Protein AF-A0A150KHI7-F1 (afdb_monomer_lite)

Secondary structure (DSSP, 8-state):
--EEEEEEEEEEEBTBTTSPEEEEEEEEEEE-SS-EEEEEEEE-HHHHHHHTT-HHHHHHHHHHHHHHHHHHHHHSS---

Structure (mmCIF, N/CA/C/O backbone):
data_AF-A0A150KHI7-F1
#
_entry.id   AF-A0A150KHI7-F1
#
loop_
_atom_site.group_PDB
_atom_site.id
_atom_site.type_symbol
_atom_site.label_atom_id
_atom_site.label_alt_id
_atom_site.label_comp_id
_atom_site.label_asym_id
_atom_site.label_entity_id
_atom_site.label_seq_id
_atom_site.pdbx_PDB_ins_code
_atom_site.Cartn_x
_atom_site.Cartn_y
_atom_site.Cartn_z
_atom_site.occupancy
_atom_site.B_iso_or_equiv
_atom_site.auth_seq_id
_atom_site.auth_comp_id
_atom_site.auth_asym_id
_atom_site.auth_atom_id
_atom_site.pdbx_PDB_model_num
ATOM 1 N N . MET A 1 1 ? -12.464 -6.818 14.517 1.00 60.50 1 MET A N 1
ATOM 2 C CA . MET A 1 1 ? -11.230 -6.819 13.702 1.00 60.50 1 MET A CA 1
ATOM 3 C C . MET A 1 1 ? -11.514 -5.994 12.457 1.00 60.50 1 MET A C 1
ATOM 5 O O . MET A 1 1 ? -12.559 -6.207 11.855 1.00 60.50 1 MET A O 1
ATOM 9 N N . MET A 1 2 ? -10.682 -5.000 12.143 1.00 70.31 2 MET A N 1
ATOM 10 C CA . MET A 1 2 ? -10.912 -4.112 10.999 1.00 70.31 2 MET A CA 1
ATOM 11 C C . MET A 1 2 ? -10.586 -4.862 9.702 1.00 70.31 2 MET A C 1
ATOM 13 O O . MET A 1 2 ? -9.436 -5.254 9.497 1.00 70.31 2 MET A O 1
ATOM 17 N N . LYS A 1 3 ? -11.592 -5.109 8.856 1.00 81.12 3 LYS A N 1
ATOM 18 C CA . LYS A 1 3 ? -11.387 -5.744 7.552 1.00 81.12 3 LYS A CA 1
ATOM 19 C C . LYS A 1 3 ? -11.102 -4.661 6.521 1.00 81.12 3 LYS A C 1
ATOM 21 O O . LYS A 1 3 ? -12.005 -3.912 6.161 1.00 81.12 3 LYS A O 1
ATOM 26 N N . ILE A 1 4 ? -9.857 -4.604 6.065 1.00 85.56 4 ILE A N 1
ATOM 27 C CA . ILE A 1 4 ? -9.420 -3.720 4.988 1.00 85.56 4 ILE A CA 1
ATOM 28 C C . ILE A 1 4 ? -9.504 -4.477 3.671 1.00 85.56 4 ILE A C 1
ATOM 30 O O . ILE A 1 4 ? -9.081 -5.622 3.586 1.00 85.56 4 ILE A O 1
ATOM 34 N N . VAL A 1 5 ? -10.053 -3.829 2.652 1.00 86.38 5 VAL A N 1
ATOM 35 C CA . VAL A 1 5 ? -10.065 -4.317 1.277 1.00 86.38 5 VAL A CA 1
ATOM 36 C C . VAL A 1 5 ? -9.442 -3.240 0.407 1.00 86.38 5 VAL A C 1
ATOM 38 O O . VAL A 1 5 ? -9.958 -2.125 0.349 1.00 86.38 5 VAL A O 1
ATOM 41 N N . ILE A 1 6 ? -8.341 -3.566 -0.266 1.00 86.31 6 ILE A N 1
ATOM 42 C CA . ILE A 1 6 ? -7.719 -2.666 -1.242 1.00 86.31 6 ILE A CA 1
ATOM 43 C C . ILE A 1 6 ? -8.549 -2.712 -2.521 1.00 86.31 6 ILE A C 1
ATOM 45 O O . ILE A 1 6 ? -8.780 -3.779 -3.084 1.00 86.31 6 ILE A O 1
ATOM 49 N N . THR A 1 7 ? -9.023 -1.553 -2.960 1.00 88.75 7 THR A N 1
ATOM 50 C CA . THR A 1 7 ? -9.899 -1.421 -4.130 1.00 88.75 7 THR A CA 1
ATOM 51 C C . THR A 1 7 ? -9.144 -0.973 -5.370 1.00 88.75 7 THR A C 1
ATOM 53 O O . THR A 1 7 ? -9.557 -1.287 -6.484 1.00 88.75 7 THR A O 1
ATOM 56 N N . SER A 1 8 ? -8.052 -0.227 -5.202 1.00 88.88 8 SER A N 1
ATOM 57 C CA . SER A 1 8 ? -7.221 0.265 -6.301 1.00 88.88 8 SER A CA 1
ATOM 58 C C . SER A 1 8 ? -5.838 0.678 -5.813 1.00 88.88 8 SER A C 1
ATOM 60 O O . SER A 1 8 ? -5.642 1.013 -4.646 1.00 88.88 8 SER A O 1
ATOM 62 N N . ILE A 1 9 ? -4.881 0.671 -6.736 1.00 90.19 9 ILE A N 1
ATOM 63 C CA . ILE A 1 9 ? -3.493 1.074 -6.511 1.00 90.19 9 ILE A CA 1
ATOM 64 C C . ILE A 1 9 ? -3.149 2.102 -7.586 1.00 90.19 9 ILE A C 1
ATOM 66 O O . ILE A 1 9 ? -3.323 1.827 -8.772 1.00 90.19 9 ILE A O 1
ATOM 70 N N . ASN A 1 10 ? -2.687 3.281 -7.181 1.00 90.19 10 ASN A N 1
ATOM 71 C CA . ASN A 1 10 ? -2.252 4.335 -8.091 1.00 90.19 10 ASN A CA 1
ATOM 72 C C . ASN A 1 10 ? -0.787 4.677 -7.810 1.00 90.19 10 ASN A C 1
ATOM 74 O O . ASN A 1 10 ? -0.415 4.924 -6.667 1.00 90.19 10 ASN A O 1
ATOM 78 N N . PHE A 1 11 ? 0.040 4.664 -8.848 1.00 89.19 11 PHE A N 1
ATOM 79 C CA . PHE A 1 11 ? 1.454 5.000 -8.756 1.00 89.19 11 PHE A CA 1
ATOM 80 C C . PHE A 1 11 ? 1.631 6.476 -9.111 1.00 89.19 11 PHE A C 1
ATOM 82 O O . PHE A 1 11 ? 1.251 6.905 -10.201 1.00 89.19 11 PHE A O 1
ATOM 89 N N . ASN A 1 12 ? 2.211 7.249 -8.199 1.00 87.56 12 ASN A N 1
ATOM 90 C CA . ASN A 1 12 ? 2.521 8.653 -8.432 1.00 87.56 12 ASN A CA 1
ATOM 91 C C . ASN A 1 12 ? 3.903 8.742 -9.068 1.00 87.56 12 ASN A C 1
ATOM 93 O O . ASN A 1 12 ? 4.864 8.241 -8.494 1.00 87.56 12 ASN A O 1
ATOM 97 N N . TYR A 1 13 ? 4.022 9.396 -10.220 1.00 85.88 13 TYR A N 1
ATOM 98 C CA . TYR A 1 13 ? 5.282 9.509 -10.954 1.00 85.88 13 TYR A CA 1
ATOM 99 C C . TYR A 1 13 ? 5.790 10.948 -10.970 1.00 85.88 13 TYR A C 1
ATOM 101 O O . TYR A 1 13 ? 5.018 11.873 -11.224 1.00 85.88 13 TYR A O 1
ATOM 109 N N . LYS A 1 14 ? 7.099 11.147 -10.756 1.00 73.38 14 LYS A N 1
ATOM 110 C CA . LYS A 1 14 ? 7.702 12.493 -10.699 1.00 73.38 14 LYS A CA 1
ATOM 111 C C . LYS A 1 14 ? 7.616 13.246 -12.030 1.00 73.38 14 LYS A C 1
ATOM 113 O O . LYS A 1 14 ? 7.453 14.458 -12.024 1.00 73.38 14 LYS A O 1
ATOM 118 N N . ASN A 1 15 ? 7.739 12.519 -13.145 1.00 78.56 15 ASN A N 1
ATOM 119 C CA . ASN A 1 15 ? 7.888 13.061 -14.501 1.00 78.56 15 ASN A CA 1
ATOM 120 C C . ASN A 1 15 ? 7.027 12.297 -15.532 1.00 78.56 15 ASN A C 1
ATOM 122 O O . ASN A 1 15 ? 7.463 12.055 -16.655 1.00 78.56 15 ASN A O 1
ATOM 126 N N . GLY A 1 16 ? 5.811 11.891 -15.158 1.00 69.81 16 GLY A N 1
ATOM 127 C CA . GLY A 1 16 ? 4.974 11.037 -16.011 1.00 69.81 16 GLY A CA 1
ATOM 128 C C . GLY A 1 16 ? 5.423 9.570 -16.016 1.00 69.81 16 GLY A C 1
ATOM 129 O O . GLY A 1 16 ? 6.331 9.195 -15.281 1.00 69.81 16 GLY A O 1
ATOM 130 N N . TYR A 1 17 ? 4.755 8.736 -16.817 1.00 67.44 17 TYR A N 1
ATOM 131 C CA . TYR A 1 17 ? 4.864 7.268 -16.750 1.00 67.44 17 TYR A CA 1
ATOM 132 C C . TYR A 1 17 ? 6.271 6.714 -17.049 1.00 67.44 17 TYR A C 1
ATOM 134 O O . TYR A 1 17 ? 6.591 5.609 -16.624 1.00 67.44 17 TYR A O 1
ATOM 142 N N . ASP A 1 18 ? 7.113 7.485 -17.742 1.00 73.38 18 ASP A N 1
ATOM 143 C CA . ASP A 1 18 ? 8.496 7.110 -18.069 1.00 73.38 18 ASP A CA 1
ATOM 144 C C . ASP A 1 18 ? 9.493 7.345 -16.917 1.00 73.38 18 ASP A C 1
ATOM 146 O O . ASP A 1 18 ? 10.656 6.954 -17.013 1.00 73.38 18 ASP A O 1
ATOM 150 N N . GLY A 1 19 ? 9.074 8.016 -15.838 1.00 71.25 19 GLY A N 1
ATOM 151 C CA . GLY A 1 19 ? 9.902 8.241 -14.653 1.00 71.25 19 GLY A CA 1
ATOM 152 C C . GLY A 1 19 ? 9.717 7.169 -13.581 1.00 71.25 19 GLY A C 1
ATOM 153 O O . GLY A 1 19 ? 8.741 6.425 -13.588 1.00 71.25 19 GLY A O 1
ATOM 154 N N . ASP A 1 20 ? 10.614 7.137 -12.594 1.00 78.25 20 ASP A N 1
ATOM 155 C CA . ASP A 1 20 ? 10.377 6.351 -11.383 1.00 78.25 20 ASP A CA 1
ATOM 156 C C . ASP A 1 20 ? 9.137 6.881 -10.649 1.00 78.25 20 ASP A C 1
ATOM 158 O O . ASP A 1 20 ? 8.933 8.100 -10.511 1.00 78.25 20 ASP A O 1
ATOM 162 N N . TYR A 1 21 ? 8.302 5.962 -10.161 1.00 79.31 21 TYR A N 1
ATOM 163 C CA . TYR A 1 21 ? 7.240 6.337 -9.235 1.00 79.31 21 TYR A CA 1
ATOM 164 C C . TYR A 1 21 ? 7.879 6.867 -7.943 1.00 79.31 21 TYR A C 1
ATOM 166 O O . TYR A 1 21 ? 8.941 6.407 -7.541 1.00 79.31 21 TYR A O 1
ATOM 174 N N . THR A 1 22 ? 7.297 7.887 -7.320 1.00 85.44 22 THR A N 1
ATOM 175 C CA . THR A 1 22 ? 7.792 8.523 -6.085 1.00 85.44 22 THR A CA 1
ATOM 176 C C . THR A 1 22 ? 7.035 8.067 -4.852 1.00 85.44 22 THR A C 1
ATOM 178 O O . THR A 1 22 ? 7.573 8.105 -3.747 1.00 85.44 22 THR A O 1
ATOM 181 N N . SER A 1 23 ? 5.775 7.685 -5.041 1.00 87.62 23 SER A N 1
ATOM 182 C CA . SER A 1 23 ? 4.917 7.132 -4.004 1.00 87.62 23 SER A CA 1
ATOM 183 C C . SER A 1 23 ? 3.786 6.324 -4.629 1.00 87.62 23 SER A C 1
ATOM 185 O O . SER A 1 23 ? 3.545 6.378 -5.838 1.00 87.62 23 SER A O 1
ATOM 187 N N . VAL A 1 24 ? 3.098 5.547 -3.798 1.00 90.88 24 VAL A N 1
ATOM 188 C CA . VAL A 1 24 ? 1.955 4.733 -4.208 1.00 90.88 24 VAL A CA 1
ATOM 189 C C . VAL A 1 24 ? 0.761 5.070 -3.327 1.00 90.88 24 VAL A C 1
ATOM 191 O O . VAL A 1 24 ? 0.839 5.019 -2.103 1.00 90.88 24 VAL A O 1
ATOM 194 N N . ASN A 1 25 ? -0.361 5.391 -3.957 1.00 91.50 25 ASN A N 1
ATOM 195 C CA . ASN A 1 25 ? -1.643 5.603 -3.308 1.00 91.50 25 ASN A CA 1
ATOM 196 C C . ASN A 1 25 ? -2.437 4.293 -3.304 1.00 91.50 25 ASN A C 1
ATOM 198 O O . ASN A 1 25 ? -2.885 3.817 -4.350 1.00 91.50 25 ASN A O 1
ATOM 202 N N . LEU A 1 26 ? -2.617 3.710 -2.118 1.00 90.25 26 LEU A N 1
ATOM 203 C CA . LEU A 1 26 ? -3.436 2.516 -1.912 1.00 90.25 26 LEU A CA 1
ATOM 204 C C . LEU A 1 26 ? -4.839 2.941 -1.492 1.00 90.25 26 LEU A C 1
ATOM 206 O O . LEU A 1 26 ? -5.039 3.439 -0.382 1.00 90.25 26 LEU A O 1
ATOM 210 N N . TYR A 1 27 ? -5.809 2.734 -2.378 1.00 89.75 27 TYR A N 1
ATOM 211 C CA . TYR A 1 27 ? -7.217 2.975 -2.096 1.00 89.75 27 TYR A CA 1
ATOM 212 C C . TYR A 1 27 ? -7.796 1.778 -1.370 1.00 89.75 27 TYR A C 1
ATOM 214 O O . TYR A 1 27 ? -7.611 0.632 -1.786 1.00 89.75 27 TYR A O 1
ATOM 222 N N . PHE A 1 28 ? -8.517 2.045 -0.292 1.00 88.88 28 PHE A N 1
ATOM 223 C CA . PHE A 1 28 ? -9.069 1.002 0.544 1.00 88.88 28 PHE A CA 1
ATOM 224 C C . PHE A 1 28 ? -10.484 1.327 0.998 1.00 88.88 28 PHE A C 1
ATOM 226 O O . PHE A 1 28 ? -10.857 2.483 1.199 1.00 88.88 28 PHE A O 1
ATOM 233 N N . ASN A 1 29 ? -11.237 0.258 1.224 1.00 85.75 29 ASN A N 1
ATOM 234 C CA . ASN A 1 29 ? -12.485 0.269 1.960 1.00 85.75 29 ASN A CA 1
ATOM 235 C C . ASN A 1 29 ? -12.326 -0.602 3.201 1.00 85.75 29 ASN A C 1
ATOM 237 O O . ASN A 1 29 ? -11.931 -1.765 3.126 1.00 85.75 29 ASN A O 1
ATOM 241 N N . SER A 1 30 ? -12.648 -0.028 4.348 1.00 80.25 30 SER A N 1
ATOM 242 C CA . SER A 1 30 ? -12.761 -0.719 5.617 1.00 80.25 30 SER A CA 1
ATOM 243 C C . SER A 1 30 ? -14.227 -1.001 5.889 1.00 80.25 30 SER A C 1
ATOM 245 O O . SER A 1 30 ? -15.023 -0.068 6.019 1.00 80.25 30 SER A O 1
ATOM 247 N N . VAL A 1 31 ? -14.577 -2.282 5.970 1.00 67.88 31 VAL A N 1
ATOM 248 C CA . VAL A 1 31 ? -15.928 -2.726 6.326 1.00 67.88 31 VAL A CA 1
ATOM 249 C C . VAL A 1 31 ? -15.879 -3.215 7.767 1.00 67.88 31 VAL A C 1
ATOM 251 O O . VAL A 1 31 ? -15.443 -4.332 8.054 1.00 67.88 31 VAL A O 1
ATOM 254 N N . GLY A 1 32 ? -16.258 -2.336 8.691 1.00 63.06 32 GLY A N 1
ATOM 255 C CA . GLY A 1 32 ? -16.434 -2.653 10.104 1.00 63.06 32 GLY A CA 1
ATOM 256 C C . GLY A 1 32 ? -17.915 -2.739 10.465 1.00 63.06 32 GLY A C 1
ATOM 257 O O . GLY A 1 32 ? -18.750 -2.099 9.837 1.00 63.06 32 GLY A O 1
ATOM 258 N N . SER A 1 33 ? -18.247 -3.488 11.522 1.00 57.12 33 SER A N 1
ATOM 259 C CA . SER A 1 33 ? -19.632 -3.634 12.002 1.00 57.12 33 SER A CA 1
ATOM 260 C C . SER A 1 33 ? -20.285 -2.317 12.450 1.00 57.12 33 SER A C 1
ATOM 262 O O . SER A 1 33 ? -21.503 -2.268 12.580 1.00 57.12 33 SER A O 1
ATOM 264 N N . THR A 1 34 ? -19.493 -1.267 12.694 1.00 59.72 34 THR A N 1
ATOM 265 C CA . THR A 1 34 ? -19.966 0.004 13.273 1.00 59.72 34 THR A CA 1
ATOM 266 C C . THR A 1 34 ? -19.520 1.244 12.494 1.00 59.72 34 THR A C 1
ATOM 268 O O . THR A 1 34 ? -20.165 2.281 12.597 1.00 59.72 34 THR A O 1
ATOM 271 N N . PHE A 1 35 ? -18.447 1.154 11.700 1.00 63.25 35 PHE A N 1
ATOM 272 C CA . PHE A 1 35 ? -17.900 2.275 10.931 1.00 63.25 35 PHE A CA 1
ATOM 273 C C . PHE A 1 35 ? -17.389 1.778 9.578 1.00 63.25 35 PHE A C 1
ATOM 275 O O . PHE A 1 35 ? -16.602 0.831 9.520 1.00 63.25 35 PHE A O 1
ATOM 282 N N . ASN A 1 36 ? -17.832 2.436 8.506 1.00 69.81 36 ASN A N 1
ATOM 283 C CA . ASN A 1 36 ? -17.290 2.251 7.164 1.00 69.81 36 ASN A CA 1
ATOM 284 C C . ASN A 1 36 ? -16.319 3.397 6.887 1.00 69.81 36 ASN A C 1
ATOM 286 O O . ASN A 1 36 ? -16.715 4.560 6.936 1.00 69.81 36 ASN A O 1
ATOM 290 N N . ILE A 1 37 ? -15.056 3.070 6.622 1.00 79.44 37 ILE A N 1
ATOM 291 C CA . ILE A 1 37 ? -14.012 4.056 6.317 1.00 79.44 37 ILE A CA 1
ATOM 292 C C . ILE A 1 37 ? -13.509 3.760 4.913 1.00 79.44 37 ILE A C 1
ATOM 294 O O . ILE A 1 37 ? -13.055 2.652 4.648 1.00 79.44 37 ILE A O 1
ATOM 298 N N . SER A 1 38 ? -13.575 4.738 4.021 1.00 83.38 38 SER A N 1
ATOM 299 C CA . SER A 1 38 ? -13.055 4.636 2.658 1.00 83.38 38 SER A CA 1
ATOM 300 C C . SER A 1 38 ? -12.103 5.786 2.392 1.00 83.38 38 SER A C 1
ATOM 302 O O . SER A 1 38 ? -12.411 6.928 2.737 1.00 83.38 38 SER A O 1
ATOM 304 N N . GLY A 1 39 ? -10.969 5.508 1.763 1.00 86.00 39 GLY A N 1
ATOM 305 C CA . GLY A 1 39 ? -9.990 6.538 1.449 1.00 86.00 39 GLY A CA 1
ATOM 306 C C . GLY A 1 39 ? -8.780 5.982 0.724 1.00 86.00 39 GLY A C 1
ATOM 307 O O . GLY A 1 39 ? -8.799 4.858 0.223 1.00 86.00 39 GLY A O 1
ATOM 308 N N . PHE A 1 40 ? -7.721 6.780 0.684 1.00 88.69 40 PHE A N 1
ATOM 309 C CA . PHE A 1 40 ? -6.414 6.340 0.225 1.00 88.69 40 PHE A CA 1
ATOM 310 C C . PHE A 1 40 ? -5.367 6.610 1.298 1.00 88.69 40 PHE A C 1
ATOM 312 O O . PHE A 1 40 ? -5.516 7.521 2.113 1.00 88.69 40 PHE A O 1
ATOM 319 N N . ILE A 1 41 ? -4.312 5.806 1.291 1.00 88.88 41 ILE A N 1
ATOM 320 C CA . ILE A 1 41 ? -3.077 6.114 2.003 1.00 88.88 41 ILE A CA 1
ATOM 321 C C . ILE A 1 41 ? -1.943 6.241 0.999 1.00 88.88 41 ILE A C 1
ATOM 323 O O . ILE A 1 41 ? -1.855 5.458 0.053 1.00 88.88 41 ILE A O 1
ATOM 327 N N . GLU A 1 42 ? -1.065 7.206 1.225 1.00 90.50 42 GLU A N 1
ATOM 328 C CA . GLU A 1 42 ? 0.177 7.312 0.474 1.00 90.50 42 GLU A CA 1
ATOM 329 C C . GLU A 1 42 ? 1.268 6.502 1.185 1.00 90.50 42 GLU A C 1
ATOM 331 O O . GLU A 1 42 ? 1.483 6.632 2.397 1.00 90.50 42 GLU A O 1
ATOM 336 N N . VAL A 1 43 ? 1.948 5.636 0.441 1.00 89.00 43 VAL A N 1
ATOM 337 C CA . VAL A 1 43 ? 3.090 4.842 0.909 1.00 89.00 43 VAL A CA 1
ATOM 338 C C . VAL A 1 43 ? 4.311 5.138 0.056 1.00 89.00 43 VAL A C 1
ATOM 340 O O . VAL A 1 43 ? 4.194 5.478 -1.124 1.00 89.00 43 VAL A O 1
ATOM 343 N N . THR A 1 44 ? 5.491 5.025 0.656 1.00 90.31 44 THR A N 1
ATOM 344 C CA . THR A 1 44 ? 6.743 5.166 -0.089 1.00 90.31 44 THR A CA 1
ATOM 345 C C . THR A 1 44 ? 6.981 3.944 -0.971 1.00 90.31 44 THR A C 1
ATOM 347 O O . THR A 1 44 ? 6.363 2.887 -0.803 1.00 90.31 44 THR A O 1
ATOM 350 N N . ASN A 1 45 ? 7.921 4.069 -1.904 1.00 87.31 45 ASN A N 1
ATOM 351 C CA . ASN A 1 45 ? 8.293 2.964 -2.779 1.00 87.31 45 ASN A CA 1
ATOM 352 C C . ASN A 1 45 ? 8.813 1.756 -2.004 1.00 87.31 45 ASN A C 1
ATOM 354 O O . ASN A 1 45 ? 8.437 0.637 -2.324 1.00 87.31 45 ASN A O 1
ATOM 358 N N . ASP A 1 46 ? 9.633 1.973 -0.975 1.00 89.00 46 ASP A N 1
ATOM 359 C CA . ASP A 1 46 ? 10.196 0.890 -0.165 1.00 89.00 46 ASP A CA 1
ATOM 360 C C . ASP A 1 46 ? 9.116 0.162 0.645 1.00 89.00 46 ASP A C 1
ATOM 362 O O . ASP A 1 46 ? 9.120 -1.070 0.732 1.00 89.00 46 ASP A O 1
ATOM 366 N N . GLU A 1 47 ? 8.159 0.915 1.203 1.00 89.06 47 GLU A N 1
ATOM 367 C CA . GLU A 1 47 ? 6.996 0.357 1.899 1.00 89.06 47 GLU A CA 1
ATOM 368 C C . GLU A 1 47 ? 6.160 -0.505 0.948 1.00 89.06 47 GLU A C 1
ATOM 370 O O . GLU A 1 47 ? 5.792 -1.633 1.289 1.00 89.06 47 GLU A O 1
ATOM 375 N N . TYR A 1 48 ? 5.899 0.006 -0.260 1.00 89.56 48 TYR A N 1
ATOM 376 C CA . TYR A 1 48 ? 5.150 -0.723 -1.273 1.00 89.56 48 TYR A CA 1
ATOM 377 C C . TYR A 1 48 ? 5.916 -1.951 -1.765 1.00 89.56 48 TYR A C 1
ATOM 379 O O . TYR A 1 48 ? 5.367 -3.043 -1.734 1.00 89.56 48 TYR A O 1
ATOM 387 N N . ALA A 1 49 ? 7.184 -1.823 -2.156 1.00 89.38 49 ALA A N 1
ATOM 388 C CA . ALA A 1 49 ? 8.000 -2.913 -2.692 1.00 89.38 49 ALA A CA 1
ATOM 389 C C . ALA A 1 49 ? 8.175 -4.071 -1.695 1.00 89.38 49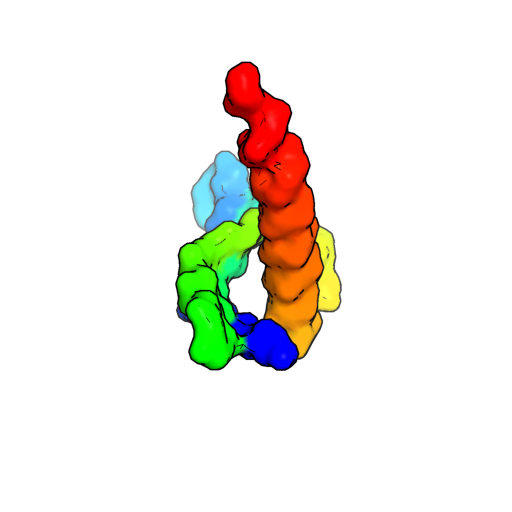 ALA A C 1
ATOM 391 O O . ALA A 1 49 ? 8.175 -5.233 -2.093 1.00 89.38 49 ALA A O 1
ATOM 392 N N . SER A 1 50 ? 8.254 -3.769 -0.395 1.00 89.31 50 SER A N 1
ATOM 393 C CA . SER A 1 50 ? 8.360 -4.780 0.669 1.00 89.31 50 SER A CA 1
ATOM 394 C C . SER A 1 50 ? 7.067 -5.584 0.884 1.00 89.31 50 SER A C 1
ATOM 396 O O . SER A 1 50 ? 7.101 -6.686 1.444 1.00 89.31 50 SER A O 1
ATOM 398 N N . ALA A 1 51 ? 5.924 -5.032 0.467 1.00 89.31 51 ALA A N 1
ATOM 399 C CA . ALA A 1 51 ? 4.601 -5.645 0.575 1.00 89.31 51 ALA A CA 1
ATOM 400 C C . ALA A 1 51 ? 4.037 -6.115 -0.781 1.00 89.31 51 ALA A C 1
ATOM 402 O O . ALA A 1 51 ? 3.123 -6.937 -0.818 1.00 89.31 51 ALA A O 1
ATOM 403 N N . ALA A 1 52 ? 4.572 -5.608 -1.892 1.00 83.12 52 ALA A N 1
ATOM 404 C CA . ALA A 1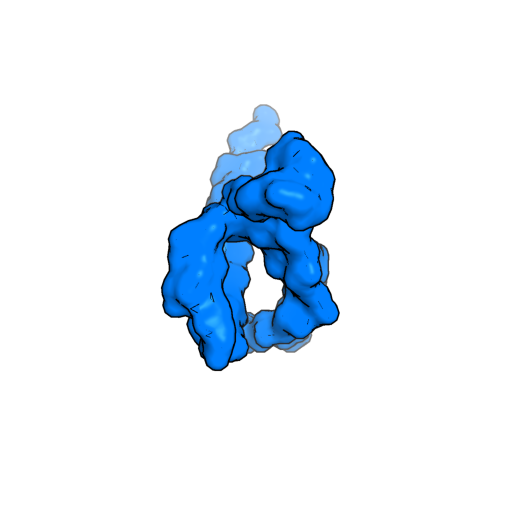 52 ? 4.113 -5.884 -3.243 1.00 83.12 52 ALA A CA 1
ATOM 405 C C . ALA A 1 52 ? 4.186 -7.387 -3.539 1.00 83.12 52 ALA A C 1
ATOM 407 O O . ALA A 1 52 ? 5.187 -8.049 -3.270 1.00 83.12 52 ALA A O 1
ATOM 408 N N . GLY A 1 53 ? 3.098 -7.930 -4.087 1.00 83.88 53 GLY A N 1
ATOM 409 C CA . GLY A 1 53 ? 2.949 -9.368 -4.331 1.00 83.88 53 GLY A CA 1
ATOM 410 C C . GLY A 1 53 ? 2.352 -10.161 -3.164 1.00 83.88 53 GLY A C 1
ATOM 411 O O . GLY A 1 53 ? 2.038 -11.333 -3.348 1.00 83.88 53 GLY A O 1
ATOM 412 N N . ASP A 1 54 ? 2.126 -9.537 -2.002 1.00 89.25 54 ASP A N 1
ATOM 413 C CA . ASP A 1 54 ? 1.440 -10.149 -0.861 1.00 89.25 54 ASP A CA 1
ATOM 414 C C . ASP A 1 54 ? 0.292 -9.252 -0.381 1.00 89.25 54 ASP A C 1
ATOM 416 O O . ASP A 1 54 ? 0.480 -8.234 0.292 1.00 89.25 54 ASP A O 1
ATOM 420 N N . THR A 1 55 ? -0.933 -9.648 -0.725 1.00 84.06 55 THR A N 1
ATOM 421 C CA . THR A 1 55 ? -2.145 -8.902 -0.369 1.00 84.06 55 THR A CA 1
ATOM 422 C C . THR A 1 55 ? -2.287 -8.722 1.142 1.00 84.06 55 THR A C 1
ATOM 424 O O . THR A 1 55 ? -2.696 -7.650 1.579 1.00 84.06 55 THR A O 1
ATOM 427 N N . SER A 1 56 ? -1.879 -9.706 1.951 1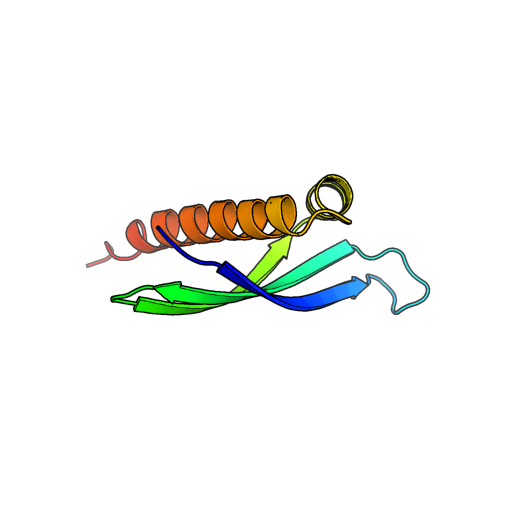.00 88.88 56 SER A N 1
ATOM 428 C CA . SER A 1 56 ? -1.986 -9.614 3.414 1.00 88.88 56 SER A CA 1
ATOM 429 C C . SER A 1 56 ? -1.059 -8.532 3.966 1.00 88.88 56 SER A C 1
ATOM 431 O O . SER A 1 56 ? -1.444 -7.765 4.849 1.00 88.88 56 SER A O 1
ATOM 433 N N . LYS A 1 57 ? 0.155 -8.420 3.413 1.00 90.19 57 LYS A N 1
ATOM 434 C CA . LYS A 1 57 ? 1.110 -7.372 3.801 1.00 90.19 57 LYS A CA 1
ATOM 435 C C . LYS A 1 57 ? 0.652 -5.987 3.367 1.00 90.19 57 LYS A C 1
ATOM 437 O O . LYS A 1 57 ? 0.834 -5.034 4.121 1.00 90.19 57 LYS A O 1
ATOM 442 N N . LEU A 1 58 ? 0.050 -5.870 2.183 1.00 88.31 58 LEU A N 1
ATOM 443 C CA . LEU A 1 58 ? -0.523 -4.606 1.723 1.00 88.31 58 LEU A CA 1
ATOM 444 C C . LEU A 1 58 ? -1.697 -4.173 2.613 1.00 88.31 58 LEU A C 1
ATOM 446 O O . LEU A 1 58 ? -1.767 -3.012 3.010 1.00 88.31 58 LEU A O 1
ATOM 450 N N . GLU A 1 59 ? -2.584 -5.096 2.991 1.00 89.06 59 GLU A N 1
ATOM 451 C CA . GLU A 1 59 ? -3.663 -4.811 3.944 1.00 89.06 59 GLU A CA 1
ATOM 452 C C . GLU A 1 59 ? -3.124 -4.360 5.307 1.00 89.06 59 GLU A C 1
ATOM 454 O O . GLU A 1 59 ? -3.652 -3.416 5.893 1.00 89.06 59 GLU A O 1
ATOM 459 N N . ASP A 1 60 ? -2.068 -4.996 5.815 1.00 90.19 60 ASP A N 1
ATOM 460 C CA . ASP A 1 60 ? -1.446 -4.609 7.084 1.00 90.19 60 ASP A CA 1
ATOM 461 C C . ASP A 1 60 ? -0.739 -3.252 7.013 1.00 90.19 60 ASP A C 1
ATOM 463 O O . ASP A 1 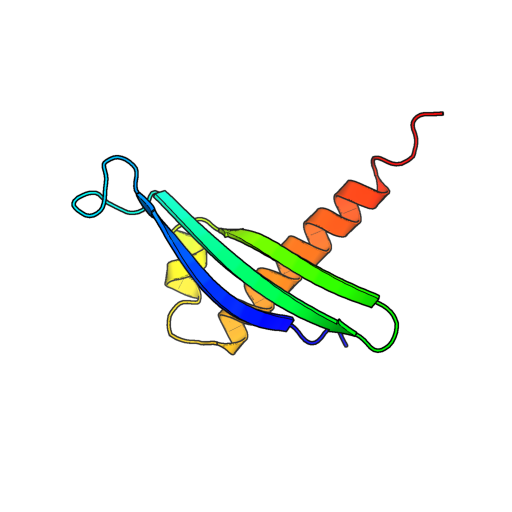60 ? -0.792 -2.484 7.978 1.00 90.19 60 ASP A O 1
ATOM 467 N N . LEU A 1 61 ? -0.126 -2.914 5.876 1.00 89.81 61 LEU A N 1
ATOM 468 C CA . LEU A 1 61 ? 0.432 -1.583 5.628 1.00 89.81 61 LEU A CA 1
ATOM 469 C C . LEU A 1 61 ? -0.671 -0.517 5.689 1.00 89.81 61 LEU A C 1
ATOM 471 O O . LEU A 1 61 ? -0.516 0.503 6.366 1.00 89.81 61 LEU A O 1
ATOM 475 N N . VAL A 1 62 ? -1.819 -0.798 5.061 1.00 88.50 62 VAL A N 1
ATOM 476 C CA . VAL A 1 62 ? -3.001 0.067 5.122 1.00 88.50 62 VAL A CA 1
ATOM 477 C C . VAL A 1 62 ? -3.515 0.209 6.549 1.00 88.50 62 VAL A C 1
ATOM 479 O O . VAL A 1 62 ? -3.686 1.335 7.013 1.00 88.50 62 VAL A O 1
ATOM 482 N N . LYS A 1 63 ? -3.695 -0.895 7.287 1.00 87.38 63 LYS A N 1
ATOM 483 C CA . LYS A 1 63 ? -4.125 -0.844 8.695 1.00 87.38 63 LYS A CA 1
ATOM 484 C C . LYS A 1 63 ? -3.196 0.028 9.532 1.00 87.38 63 LYS A C 1
ATOM 486 O O . LYS A 1 63 ? -3.686 0.914 10.223 1.00 87.38 63 LYS A O 1
ATOM 491 N N . LYS A 1 64 ? -1.875 -0.162 9.430 1.00 88.56 64 LYS A N 1
ATOM 492 C CA . LYS A 1 64 ? -0.888 0.611 10.201 1.00 88.56 64 LYS A CA 1
ATOM 493 C C . LYS A 1 64 ? -1.002 2.112 9.951 1.00 88.56 64 LYS A C 1
ATOM 495 O O . LYS A 1 64 ? -1.020 2.880 10.910 1.00 88.56 64 LYS A O 1
ATOM 500 N N . LYS A 1 65 ? -1.112 2.543 8.689 1.00 86.94 65 LYS A N 1
ATOM 501 C CA . LYS A 1 65 ? -1.248 3.975 8.370 1.00 86.94 65 LYS A CA 1
ATOM 502 C C . LYS A 1 65 ? -2.609 4.539 8.761 1.00 86.94 65 LYS A C 1
ATOM 504 O O . LYS A 1 65 ? -2.676 5.658 9.254 1.00 86.94 65 LYS A O 1
ATOM 509 N N . VAL A 1 66 ? -3.687 3.774 8.588 1.00 82.56 66 VAL A N 1
ATOM 510 C CA . 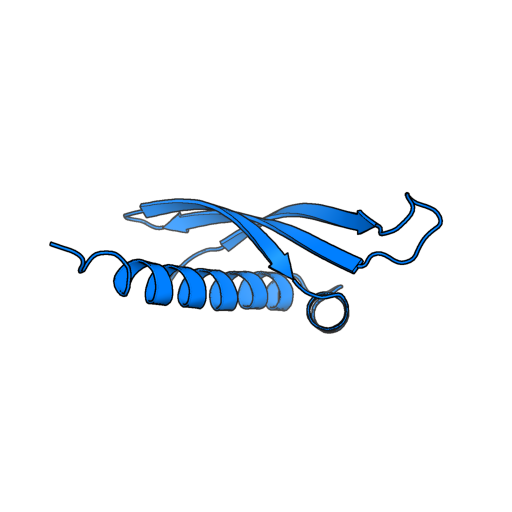VAL A 1 66 ? -5.032 4.186 9.018 1.00 82.56 66 VAL A CA 1
ATOM 511 C C . VAL A 1 66 ? -5.092 4.342 10.536 1.00 82.56 66 VAL A C 1
ATOM 513 O O . VAL A 1 66 ? -5.592 5.349 11.024 1.00 82.56 66 VAL A O 1
ATOM 516 N N . GLU A 1 67 ? -4.536 3.397 11.292 1.00 82.19 67 GLU A N 1
ATOM 517 C CA . GL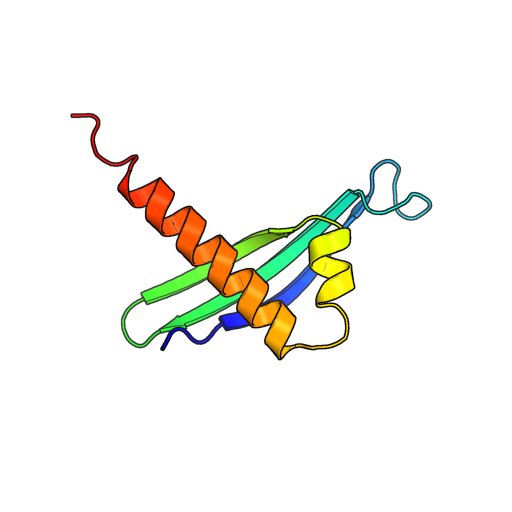U A 1 67 ? -4.443 3.489 12.751 1.00 82.19 67 GLU A CA 1
ATOM 518 C C . GLU A 1 67 ? -3.582 4.673 13.205 1.00 82.19 67 GLU A C 1
ATOM 520 O O . GLU A 1 67 ? -3.953 5.349 14.164 1.00 82.19 67 GLU A O 1
ATOM 525 N N . ALA A 1 68 ? -2.465 4.949 12.521 1.00 80.62 68 ALA A N 1
ATOM 526 C CA . ALA A 1 68 ? -1.641 6.127 12.787 1.00 80.62 68 ALA A CA 1
ATOM 527 C C . ALA A 1 68 ? -2.423 7.428 12.538 1.00 80.62 68 ALA A C 1
ATOM 529 O O . ALA A 1 68 ? -2.515 8.263 13.434 1.00 80.62 68 ALA A O 1
ATOM 530 N N . ASN A 1 69 ? -3.086 7.549 11.384 1.00 72.12 69 ASN A N 1
ATOM 531 C CA . ASN A 1 69 ? -3.877 8.728 11.032 1.00 72.12 69 ASN A CA 1
ATOM 532 C C . ASN A 1 69 ? -5.077 8.936 11.965 1.00 72.12 69 ASN A C 1
ATOM 534 O O . ASN A 1 69 ? -5.375 10.071 12.322 1.00 72.12 69 ASN A O 1
ATOM 538 N N . ILE A 1 70 ? -5.763 7.873 12.401 1.00 69.38 70 ILE A N 1
ATOM 539 C CA . ILE A 1 70 ? -6.861 7.988 13.376 1.00 69.38 70 ILE A CA 1
ATOM 540 C C . ILE A 1 70 ? -6.326 8.463 14.732 1.00 69.38 70 ILE A C 1
ATOM 542 O O . ILE A 1 70 ? -6.943 9.333 15.344 1.00 69.38 70 ILE A O 1
ATOM 546 N N . LYS A 1 71 ? -5.178 7.941 15.189 1.00 59.41 71 LYS A N 1
ATOM 547 C CA . LYS A 1 71 ? -4.542 8.385 16.441 1.00 59.41 71 LYS A CA 1
ATOM 548 C C . LYS A 1 71 ? -4.124 9.856 16.382 1.00 59.41 71 LYS A C 1
ATOM 550 O O . LYS A 1 71 ? -4.385 10.587 17.337 1.00 59.41 71 LYS A O 1
ATOM 555 N N . ASP A 1 72 ? -3.572 10.307 15.258 1.00 54.16 72 ASP A N 1
ATOM 556 C CA . ASP A 1 72 ? -3.251 11.724 15.036 1.00 54.16 72 ASP A CA 1
ATOM 557 C C . ASP A 1 72 ? -4.508 12.603 14.923 1.00 54.16 72 ASP A C 1
ATOM 559 O O . ASP A 1 72 ? -4.566 13.715 15.453 1.00 54.16 72 ASP A O 1
ATOM 563 N N . THR A 1 73 ? -5.581 12.088 14.320 1.00 47.22 73 THR A N 1
ATOM 564 C CA . THR A 1 73 ? -6.857 12.815 14.238 1.00 47.22 73 THR A CA 1
ATOM 565 C C . THR A 1 73 ? -7.497 12.963 15.623 1.00 47.22 73 THR A C 1
ATOM 567 O O . THR A 1 73 ? -8.010 14.032 15.942 1.00 47.22 73 THR A O 1
ATOM 570 N N . THR A 1 74 ? -7.381 11.960 16.507 1.00 40.84 74 THR A N 1
ATOM 571 C CA . THR A 1 74 ? -7.811 12.095 17.913 1.00 40.84 74 THR A CA 1
ATOM 572 C C . THR A 1 74 ? -6.955 13.066 18.732 1.00 40.84 74 THR A C 1
ATOM 574 O O . THR A 1 74 ? -7.428 13.553 19.757 1.00 40.84 74 THR A O 1
ATOM 577 N N . ALA A 1 75 ? -5.744 13.406 18.278 1.00 40.66 75 ALA A N 1
ATOM 578 C CA . ALA A 1 75 ? -4.926 14.463 18.877 1.00 40.66 75 ALA A CA 1
ATOM 579 C C . ALA A 1 75 ? -5.309 15.876 18.384 1.00 40.66 75 ALA A C 1
ATOM 581 O O . ALA A 1 75 ? -4.995 16.858 19.052 1.00 40.66 75 ALA A O 1
ATOM 582 N N . THR A 1 76 ? -6.041 15.993 17.266 1.00 34.97 76 THR A N 1
ATOM 583 C CA . THR A 1 76 ? -6.356 17.283 16.612 1.00 34.97 76 THR A CA 1
ATOM 584 C C . THR A 1 76 ? -7.811 17.746 16.828 1.00 34.97 76 THR A C 1
ATOM 586 O O . THR A 1 76 ? -8.259 18.718 16.230 1.00 34.97 76 THR A O 1
ATOM 589 N N . THR A 1 77 ? -8.554 17.109 17.740 1.00 36.84 77 THR A N 1
ATOM 590 C CA . THR A 1 77 ? -9.872 17.577 18.235 1.00 36.84 77 THR A CA 1
ATOM 591 C C . THR A 1 77 ? -9.836 18.092 19.679 1.00 36.84 77 THR A C 1
ATOM 593 O O . THR A 1 77 ? -10.841 18.046 20.382 1.00 36.84 77 THR A O 1
ATOM 596 N N . THR A 1 78 ? -8.698 18.638 20.116 1.00 39.19 78 THR A N 1
ATOM 597 C CA . THR A 1 78 ? -8.631 19.505 21.306 1.00 39.19 78 THR A CA 1
ATOM 598 C C . THR A 1 78 ? -8.002 20.840 20.923 1.00 39.19 78 THR A C 1
ATOM 600 O O . THR A 1 78 ? -6.863 21.139 21.262 1.00 39.19 78 THR A O 1
ATOM 603 N N . ALA A 1 79 ? -8.756 21.651 20.195 1.00 34.38 79 ALA A N 1
ATOM 604 C CA . ALA A 1 79 ? -8.599 23.098 20.216 1.00 34.38 79 ALA A CA 1
ATOM 605 C C . ALA A 1 79 ? -10.004 23.662 20.435 1.00 34.38 79 ALA A C 1
ATOM 607 O O . ALA A 1 79 ? -10.793 23.778 19.497 1.00 34.38 79 ALA A O 1
ATOM 608 N N . GLY A 1 80 ? -10.334 23.832 21.717 1.00 34.75 80 GLY A N 1
ATOM 609 C CA . GLY A 1 80 ? -11.454 24.663 22.150 1.00 34.75 80 GLY A CA 1
ATOM 610 C C . GLY A 1 80 ? -11.129 26.143 22.027 1.00 34.75 80 GLY A C 1
ATOM 611 O O . GLY A 1 80 ? -9.958 26.473 21.730 1.00 34.75 80 GLY A O 1
#

Radius of gyration: 14.29 Å; chains: 1; bounding box: 30×35×40 Å

pLDDT: mean 77.62, std 16.05, range [34.38, 91.5]

Foldseek 3Di:
DWDKDFDDKDFAAPPPPPGDGAWIWTWIWTDDPVDIDTDTDIGGPVQCVVCPPPPVSVRVSVVVVVVVVVVVVVVVPPDD

Organism: Heyndrickxia coagulans (NCBI:txid1398)

Sequence (80 aa):
MMKIVITSINFNYKNGYDGDYTSVNLYFNSVGSTFNISGFIEVTNDEYASAAGDTSKLEDLVKKKVEANIKDTTATTTAG